Protein AF-A0A3N5FZE6-F1 (afdb_monomer_lite)

Foldseek 3Di:
DQQQCCDCLALVQPLCHPVVVVQCVVLVCDDDNVSLLVDDLVNQVPTPPRDSVSSVSRNVSSVSSVDGQQLNHQSSVVPPPQHSVNSVLLCVVQVDPVSSVPDDPVRSVVSVVVVVPVPD

pLDDT: mean 86.47, std 11.52, range [36.5, 95.44]

Radius of gyration: 17.05 Å; chains: 1; bounding box: 40×29×43 Å

Secondary structure (DSSP, 8-state):
-HHHHTSTTTT--TT--HHHHHHHHHTTS-SSGGGGGG--HHHHTTSTT--HHHHHHHHHHHHHTTS--HHHHHHHTT-TT--HHHHHHHHHHHSSHHHHHT--HHHHHHHHHHHHHTT-

Structure (mmCIF, N/CA/C/O backbone):
data_AF-A0A3N5FZE6-F1
#
_entry.id   AF-A0A3N5FZE6-F1
#
loop_
_atom_site.group_PDB
_atom_site.id
_atom_site.type_symbol
_atom_site.label_atom_id
_atom_site.label_alt_id
_atom_site.label_comp_id
_atom_site.label_asym_id
_atom_site.label_entity_id
_atom_site.label_seq_id
_atom_site.pdbx_PDB_ins_code
_atom_site.Cartn_x
_atom_site.Cartn_y
_atom_site.Cartn_z
_atom_site.occupancy
_atom_site.B_iso_or_equiv
_atom_site.auth_seq_id
_atom_site.auth_comp_id
_atom_site.auth_asym_id
_atom_site.auth_atom_id
_atom_site.pdbx_PDB_model_num
ATOM 1 N N . HIS A 1 1 ? 7.210 -3.648 6.273 1.00 70.50 1 HIS A N 1
ATOM 2 C CA . HIS A 1 1 ? 6.589 -3.906 4.955 1.00 70.50 1 HIS A CA 1
ATOM 3 C C . HIS A 1 1 ? 5.166 -3.350 4.862 1.00 70.50 1 HIS A C 1
ATOM 5 O O . HIS A 1 1 ? 4.952 -2.493 4.019 1.00 70.50 1 HIS A O 1
ATOM 11 N N . ILE A 1 2 ? 4.231 -3.709 5.754 1.00 81.06 2 ILE A N 1
ATOM 12 C CA . ILE A 1 2 ? 2.834 -3.208 5.711 1.00 81.06 2 ILE A CA 1
ATOM 13 C C . ILE A 1 2 ? 2.740 -1.678 5.859 1.00 81.06 2 ILE A C 1
ATOM 15 O O . ILE A 1 2 ? 2.065 -1.025 5.074 1.00 81.06 2 ILE A O 1
ATOM 19 N N . ALA A 1 3 ? 3.477 -1.082 6.803 1.00 80.31 3 ALA A N 1
ATOM 20 C CA . ALA A 1 3 ? 3.475 0.375 6.986 1.00 80.31 3 ALA A CA 1
ATOM 21 C C . ALA A 1 3 ? 3.991 1.149 5.754 1.00 80.31 3 ALA A C 1
ATOM 23 O O . ALA A 1 3 ? 3.525 2.250 5.485 1.00 80.31 3 ALA A O 1
ATOM 24 N N . HIS A 1 4 ? 4.922 0.568 4.983 1.00 83.75 4 HIS A N 1
ATOM 25 C CA . HIS A 1 4 ? 5.386 1.153 3.717 1.00 83.75 4 HIS A CA 1
ATOM 26 C C . HIS A 1 4 ? 4.282 1.104 2.663 1.00 83.75 4 HIS A C 1
ATOM 28 O O . HIS A 1 4 ? 3.992 2.119 2.044 1.00 83.75 4 HIS A O 1
ATOM 34 N N . PHE A 1 5 ? 3.624 -0.049 2.525 1.00 82.50 5 PHE A N 1
ATOM 35 C CA . PHE A 1 5 ? 2.508 -0.267 1.603 1.00 82.50 5 PHE A CA 1
ATOM 36 C C . PHE A 1 5 ? 1.333 0.690 1.864 1.00 82.50 5 PHE A C 1
ATOM 38 O O . PHE A 1 5 ? 0.764 1.250 0.934 1.00 82.50 5 PHE A O 1
ATOM 45 N N . ALA A 1 6 ? 1.026 0.932 3.139 1.00 80.94 6 ALA A N 1
ATOM 46 C CA . ALA A 1 6 ? -0.027 1.839 3.590 1.00 80.94 6 ALA A CA 1
ATOM 47 C C . ALA A 1 6 ? 0.339 3.333 3.515 1.00 80.94 6 ALA A C 1
ATOM 49 O O . ALA A 1 6 ? -0.531 4.185 3.686 1.00 80.94 6 ALA A O 1
ATOM 50 N N . SER A 1 7 ? 1.621 3.662 3.333 1.00 82.00 7 SER A N 1
ATOM 51 C CA . SER A 1 7 ? 2.110 5.035 3.468 1.00 82.00 7 SER A CA 1
ATOM 52 C C . SER A 1 7 ? 1.518 5.987 2.422 1.00 82.00 7 SER A C 1
ATOM 54 O O . SER A 1 7 ? 1.101 5.571 1.342 1.00 82.00 7 SER A O 1
ATOM 56 N N . ARG A 1 8 ? 1.557 7.291 2.724 1.00 80.12 8 ARG A N 1
ATOM 57 C CA . ARG A 1 8 ? 1.057 8.368 1.851 1.00 80.12 8 ARG A CA 1
ATOM 58 C C . ARG A 1 8 ? 1.638 8.341 0.434 1.00 80.12 8 ARG A C 1
ATOM 60 O O . ARG A 1 8 ? 0.956 8.671 -0.525 1.00 80.12 8 ARG A O 1
ATOM 67 N N . ASN A 1 9 ? 2.906 7.958 0.309 1.00 80.25 9 ASN A N 1
ATOM 68 C CA . ASN A 1 9 ? 3.593 7.901 -0.984 1.00 80.25 9 ASN A CA 1
ATOM 69 C C . ASN A 1 9 ? 3.387 6.551 -1.699 1.00 80.25 9 ASN A C 1
ATOM 71 O O . ASN A 1 9 ? 3.824 6.392 -2.834 1.00 80.25 9 ASN A O 1
ATOM 75 N N . ALA A 1 10 ? 2.777 5.580 -1.014 1.00 86.31 10 ALA A N 1
ATOM 76 C CA . ALA A 1 10 ? 2.376 4.279 -1.529 1.00 86.31 10 ALA A CA 1
ATOM 77 C C . ALA A 1 10 ? 0.859 4.289 -1.761 1.00 86.31 10 ALA A C 1
ATOM 79 O O . ALA A 1 10 ? 0.371 5.137 -2.494 1.00 86.31 10 ALA A O 1
ATOM 80 N N . LEU A 1 11 ? 0.081 3.392 -1.153 1.00 86.06 11 LEU A N 1
ATOM 81 C CA . LEU A 1 11 ? -1.355 3.324 -1.435 1.00 86.06 11 LEU A CA 1
ATOM 82 C C . LEU A 1 11 ? -2.205 4.427 -0.782 1.00 86.06 11 LEU A C 1
ATOM 84 O O . LEU A 1 11 ? -3.407 4.462 -1.026 1.00 86.06 11 LEU A O 1
ATOM 88 N N . ASP A 1 12 ? -1.602 5.313 0.018 1.00 84.25 12 ASP A N 1
ATOM 89 C CA . ASP A 1 12 ? -2.269 6.469 0.636 1.00 84.25 12 ASP A CA 1
ATOM 90 C C . ASP A 1 12 ? -3.541 6.091 1.420 1.00 84.25 12 ASP A C 1
ATOM 92 O O . ASP A 1 12 ? -4.626 6.646 1.236 1.00 84.25 12 ASP A O 1
ATOM 96 N N . ILE A 1 13 ? -3.421 5.081 2.293 1.00 88.38 13 ILE A N 1
ATOM 97 C CA . ILE A 1 13 ? -4.559 4.583 3.073 1.00 88.38 13 ILE A CA 1
ATOM 98 C C . ILE A 1 13 ? -4.739 5.457 4.317 1.00 88.38 13 ILE A C 1
ATOM 100 O O . ILE A 1 13 ? -4.127 5.233 5.368 1.00 88.38 13 ILE A O 1
ATOM 104 N N . ASP A 1 14 ? -5.624 6.446 4.204 1.00 86.69 14 ASP A N 1
ATOM 105 C CA . ASP A 1 14 ? -6.036 7.301 5.318 1.00 86.69 14 ASP A CA 1
ATOM 106 C C . ASP A 1 14 ? -6.457 6.479 6.550 1.00 86.69 14 ASP A C 1
ATOM 108 O O . ASP A 1 14 ? -7.285 5.570 6.478 1.00 86.69 14 ASP A O 1
ATOM 112 N N . GLY A 1 15 ? -5.903 6.818 7.716 1.00 86.56 15 GLY A N 1
ATOM 113 C CA . GLY A 1 15 ? -6.183 6.123 8.980 1.00 86.56 15 GLY A CA 1
ATOM 114 C C . GLY A 1 15 ? -5.323 4.879 9.238 1.00 86.56 15 GLY A C 1
ATOM 115 O O . GLY A 1 15 ? -5.259 4.420 10.383 1.00 86.56 15 GLY A O 1
ATOM 116 N N . LEU A 1 16 ? -4.579 4.386 8.243 1.00 88.25 16 LEU A N 1
ATOM 117 C CA . LEU A 1 16 ? -3.654 3.257 8.380 1.00 88.25 16 LEU A CA 1
ATOM 118 C C . LEU A 1 16 ? -2.225 3.722 8.721 1.00 88.25 16 LEU A C 1
ATOM 120 O O . LEU A 1 16 ? -1.244 3.372 8.069 1.00 88.25 16 LEU A O 1
ATOM 124 N N . GLY A 1 17 ? -2.104 4.538 9.770 1.00 86.19 17 GLY A N 1
ATOM 125 C CA . GLY A 1 17 ? -0.808 4.962 10.304 1.00 86.19 17 GLY A CA 1
ATOM 126 C C . GLY A 1 17 ? -0.077 3.841 11.052 1.00 86.19 17 GLY A C 1
ATOM 127 O O . GLY A 1 17 ? -0.657 2.805 11.374 1.00 86.19 17 GLY A O 1
ATOM 128 N N . GLU A 1 18 ? 1.187 4.081 11.411 1.00 85.62 18 GLU A N 1
ATOM 129 C CA . GLU A 1 18 ? 2.058 3.104 12.091 1.00 85.62 18 GLU A CA 1
ATOM 130 C C . GLU A 1 18 ? 1.395 2.452 13.317 1.00 85.62 18 GLU A C 1
ATOM 132 O O . GLU A 1 18 ? 1.390 1.232 13.446 1.00 85.62 18 GLU A O 1
ATOM 137 N N . LYS A 1 19 ? 0.740 3.246 14.174 1.00 88.62 19 LYS A N 1
ATOM 138 C CA . LYS A 1 19 ? 0.029 2.733 15.358 1.00 88.62 19 LYS A CA 1
ATOM 139 C C . LYS A 1 19 ? -1.149 1.820 15.009 1.00 88.62 19 LYS A C 1
ATOM 141 O O . LYS A 1 19 ? -1.384 0.846 15.716 1.00 88.62 19 LYS A O 1
ATOM 146 N N . THR A 1 20 ? -1.897 2.137 13.953 1.00 90.38 20 THR A N 1
ATOM 147 C CA . THR A 1 20 ? -3.021 1.311 13.486 1.00 90.38 20 THR A CA 1
ATOM 148 C C . THR A 1 20 ? -2.499 -0.019 12.952 1.00 90.38 20 THR A C 1
ATOM 150 O O . THR A 1 20 ? -3.026 -1.066 13.311 1.00 90.38 20 THR A O 1
ATOM 153 N N . VAL A 1 21 ? -1.422 0.016 12.158 1.00 90.19 21 VAL A N 1
ATOM 154 C CA . VAL A 1 21 ? -0.766 -1.185 11.622 1.00 90.19 21 VAL A CA 1
ATOM 155 C C . VAL A 1 21 ? -0.257 -2.082 12.749 1.00 90.19 21 VAL A C 1
ATOM 157 O O . VAL A 1 21 ? -0.530 -3.277 12.728 1.00 90.19 21 VAL A O 1
ATOM 160 N N . ILE A 1 22 ? 0.418 -1.517 13.757 1.00 90.06 22 ILE A N 1
ATOM 161 C CA . ILE A 1 22 ? 0.891 -2.274 14.927 1.00 90.06 22 ILE A CA 1
ATOM 162 C C . ILE A 1 22 ? -0.281 -2.970 15.625 1.00 90.06 22 ILE A C 1
ATOM 164 O O . ILE A 1 22 ? -0.226 -4.178 15.822 1.00 90.06 22 ILE A O 1
ATOM 168 N N . GLN A 1 23 ? -1.376 -2.256 15.910 1.00 92.69 23 GLN A N 1
ATOM 169 C CA . GLN A 1 23 ? -2.544 -2.861 16.559 1.00 92.69 23 GLN A CA 1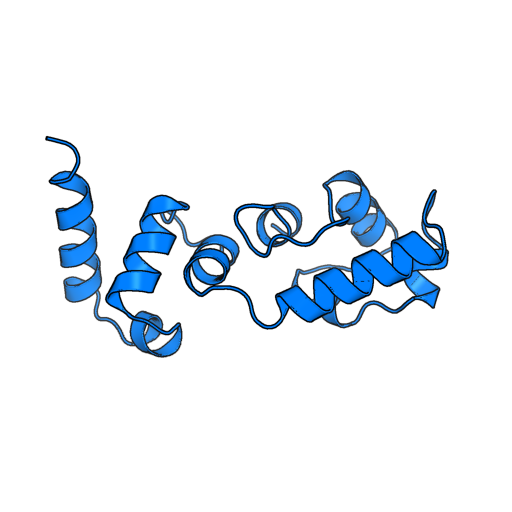
ATOM 170 C C . GLN A 1 23 ? -3.191 -3.978 15.728 1.00 92.69 23 GLN A C 1
ATOM 172 O O . GLN A 1 23 ? -3.646 -4.973 16.292 1.00 92.69 23 GLN A O 1
ATOM 177 N N . LEU A 1 24 ? -3.266 -3.819 14.402 1.00 93.38 24 LEU A N 1
ATOM 178 C CA . LEU A 1 24 ? -3.813 -4.846 13.511 1.00 93.38 24 LEU A CA 1
ATOM 179 C C . LEU A 1 24 ? -2.954 -6.119 13.541 1.00 93.38 24 LEU A C 1
ATOM 181 O O . LEU A 1 24 ? -3.502 -7.218 13.612 1.00 93.38 24 LEU A O 1
ATOM 185 N N . VAL A 1 25 ? -1.627 -5.969 13.546 1.00 92.50 25 VAL A N 1
ATOM 186 C CA . VAL A 1 25 ? -0.677 -7.089 13.635 1.00 92.50 25 VAL A CA 1
ATOM 187 C C . VAL A 1 25 ? -0.722 -7.746 15.017 1.00 92.50 25 VAL A C 1
ATOM 189 O O . VAL A 1 25 ? -0.835 -8.964 15.112 1.00 92.50 25 VAL A O 1
ATOM 192 N N . GLU A 1 26 ? -0.700 -6.964 16.100 1.00 92.38 26 GLU A N 1
ATOM 193 C CA . GLU A 1 26 ? -0.752 -7.475 17.480 1.00 92.38 26 GLU A CA 1
ATOM 194 C C . GLU A 1 26 ? -2.043 -8.245 17.776 1.00 92.38 26 GLU A C 1
ATOM 196 O O . GLU A 1 26 ? -2.031 -9.228 18.516 1.00 92.38 26 GLU A O 1
ATOM 201 N N . LYS A 1 27 ? -3.165 -7.831 17.177 1.00 92.50 27 LYS A N 1
ATOM 202 C CA . LYS A 1 27 ? -4.453 -8.534 17.282 1.00 92.50 27 LYS A CA 1
ATOM 203 C C . LYS A 1 27 ? -4.584 -9.708 16.308 1.00 92.50 27 LYS A C 1
ATOM 205 O O . LYS A 1 27 ? -5.633 -10.351 16.301 1.00 92.50 27 LYS A O 1
ATOM 210 N N . GLY A 1 28 ? -3.563 -9.980 15.492 1.00 92.94 28 GLY A N 1
ATOM 211 C CA . GLY A 1 28 ? -3.571 -11.047 14.492 1.00 92.94 28 GLY A CA 1
ATOM 212 C C . GLY A 1 28 ? -4.621 -10.852 13.398 1.00 92.94 28 GLY A C 1
ATOM 213 O O . GLY A 1 28 ? -5.081 -11.829 12.817 1.00 92.94 28 GLY A O 1
ATOM 214 N N . LEU A 1 29 ? -5.044 -9.607 13.155 1.00 93.94 29 LEU A N 1
ATOM 215 C CA . LEU A 1 29 ? -6.027 -9.276 12.121 1.00 93.94 29 LEU A CA 1
ATOM 216 C C . LEU A 1 29 ? -5.389 -9.198 10.734 1.00 93.94 29 LEU A C 1
ATOM 218 O O . LEU A 1 29 ? -6.088 -9.398 9.748 1.00 93.94 29 LEU A O 1
ATOM 222 N N . ILE A 1 30 ? -4.087 -8.902 10.674 1.00 93.69 30 ILE A N 1
ATOM 223 C CA . ILE A 1 30 ? -3.289 -8.901 9.446 1.00 93.69 30 ILE A CA 1
ATOM 224 C C . ILE A 1 30 ? -1.909 -9.508 9.713 1.00 93.69 30 ILE A C 1
ATOM 226 O O . ILE A 1 30 ? -1.310 -9.271 10.765 1.00 93.69 30 ILE A O 1
ATOM 230 N N . ALA A 1 31 ? -1.386 -10.240 8.739 1.00 90.81 31 ALA A N 1
ATOM 231 C CA . ALA A 1 31 ? -0.014 -10.731 8.675 1.00 90.81 31 ALA A CA 1
ATOM 232 C C . ALA A 1 31 ? 0.728 -10.143 7.464 1.00 90.81 31 ALA A C 1
ATOM 234 O O . ALA A 1 31 ? 1.938 -9.906 7.532 1.00 90.81 31 ALA A O 1
ATOM 235 N N . ASP A 1 32 ? 0.004 -9.846 6.385 1.00 89.31 32 ASP A N 1
ATOM 236 C CA . ASP A 1 32 ? 0.545 -9.248 5.172 1.00 89.31 32 ASP A CA 1
ATOM 237 C C . ASP A 1 32 ? -0.375 -8.142 4.602 1.00 89.31 32 ASP A C 1
ATOM 239 O O . ASP A 1 32 ? -1.464 -7.891 5.123 1.00 89.31 32 ASP A O 1
ATOM 243 N N . PRO A 1 33 ? 0.073 -7.380 3.583 1.00 86.44 33 PRO A N 1
ATOM 244 C CA . PRO A 1 33 ? -0.724 -6.287 3.033 1.00 86.44 33 PRO A CA 1
ATOM 245 C C . PRO A 1 33 ? -2.042 -6.713 2.371 1.00 86.44 33 PRO A C 1
ATOM 247 O O . PRO A 1 33 ? -2.953 -5.891 2.296 1.00 86.44 33 PRO A O 1
ATOM 250 N N . ALA A 1 34 ? -2.163 -7.948 1.877 1.00 88.44 34 ALA A N 1
ATOM 251 C CA . ALA A 1 34 ? -3.384 -8.422 1.230 1.00 88.44 34 ALA A CA 1
ATOM 252 C C . ALA A 1 34 ? -4.523 -8.609 2.245 1.00 88.44 34 ALA A C 1
ATOM 254 O O . ALA A 1 34 ? -5.682 -8.342 1.920 1.00 88.44 34 ALA A O 1
ATOM 255 N N . ASP A 1 35 ? -4.194 -8.961 3.492 1.00 92.44 35 ASP A N 1
ATOM 256 C CA . ASP A 1 35 ? -5.172 -9.124 4.573 1.00 92.44 35 ASP A CA 1
ATOM 257 C C . ASP A 1 35 ? -5.971 -7.843 4.848 1.00 92.44 35 ASP A C 1
ATOM 259 O O . ASP A 1 35 ? -7.133 -7.916 5.256 1.00 92.44 35 ASP A O 1
ATOM 263 N N . LEU A 1 36 ? -5.394 -6.665 4.564 1.00 91.88 36 LEU A N 1
ATOM 264 C CA . LEU A 1 36 ? -6.073 -5.372 4.707 1.00 91.88 36 LEU A CA 1
ATOM 265 C C . LEU A 1 36 ? -7.412 -5.355 3.963 1.00 91.88 36 LEU A C 1
ATOM 267 O O . LEU A 1 36 ? -8.398 -4.842 4.487 1.00 91.88 36 LEU A O 1
ATOM 271 N N . PHE A 1 37 ? -7.467 -5.962 2.776 1.00 91.31 37 PHE A N 1
ATOM 272 C CA . PHE A 1 37 ? -8.653 -5.979 1.918 1.00 91.31 37 PHE A CA 1
ATOM 273 C C . PHE A 1 37 ? -9.734 -6.971 2.371 1.00 91.31 37 PHE A C 1
ATOM 275 O O . PHE A 1 37 ? -10.783 -7.060 1.734 1.00 91.31 37 PHE A O 1
ATOM 282 N N . SER A 1 38 ? -9.484 -7.710 3.455 1.00 93.62 38 SER A N 1
ATOM 283 C CA . SER A 1 38 ? -10.427 -8.648 4.074 1.00 93.62 38 SER A CA 1
ATOM 284 C C . SER A 1 38 ? -10.938 -8.187 5.446 1.00 93.62 38 SER A C 1
ATOM 286 O O . SER A 1 38 ? -11.767 -8.863 6.055 1.00 93.62 38 SER A O 1
ATOM 288 N N . LEU A 1 39 ? -10.464 -7.033 5.934 1.00 94.75 39 LEU A N 1
ATOM 289 C CA . LEU A 1 39 ? -10.865 -6.481 7.225 1.00 94.75 39 LEU A CA 1
ATOM 290 C C . LEU A 1 39 ? -12.355 -6.132 7.257 1.00 94.75 39 LEU A C 1
ATOM 292 O O . LEU A 1 39 ? -12.915 -5.562 6.323 1.00 94.75 39 LEU A O 1
ATOM 296 N N . THR A 1 40 ? -12.985 -6.424 8.391 1.00 95.25 40 THR A N 1
ATOM 297 C CA . THR A 1 40 ? -14.399 -6.128 8.651 1.00 95.25 40 THR A CA 1
ATOM 298 C C . THR A 1 40 ? -14.554 -5.030 9.695 1.00 95.25 40 THR A C 1
ATOM 300 O O . THR A 1 40 ? -13.695 -4.835 10.563 1.00 95.25 40 THR A O 1
ATOM 303 N N . LYS A 1 41 ? -15.686 -4.319 9.658 1.00 95.38 41 LYS A N 1
ATOM 304 C CA . LYS A 1 41 ? -15.987 -3.250 10.622 1.00 95.38 41 LYS A CA 1
ATOM 305 C C . LYS A 1 41 ? -16.003 -3.794 12.051 1.00 95.38 41 LYS A C 1
ATOM 307 O O . LYS A 1 41 ? -15.472 -3.167 12.963 1.00 95.38 41 LYS A O 1
ATOM 312 N N . GLU A 1 42 ? -16.537 -4.996 12.235 1.00 95.44 42 GLU A N 1
ATOM 313 C CA . GLU A 1 42 ? -16.645 -5.680 13.522 1.00 95.44 42 GLU A CA 1
ATOM 314 C C . GLU A 1 42 ? -15.273 -5.999 14.125 1.00 95.44 42 GLU A C 1
ATOM 316 O O . GLU A 1 42 ? -15.106 -5.915 15.343 1.00 95.44 42 GLU A O 1
ATOM 321 N N . GLN A 1 43 ? -14.283 -6.352 13.299 1.00 95.19 43 GLN A N 1
ATOM 322 C CA . GLN A 1 43 ? -12.903 -6.552 13.751 1.00 95.19 43 GLN A CA 1
ATOM 323 C C . GLN A 1 43 ? -12.260 -5.228 14.170 1.00 95.19 43 GLN A C 1
ATOM 325 O O . GLN A 1 43 ? -11.643 -5.159 15.235 1.00 95.19 43 GLN A O 1
ATOM 330 N N . LEU A 1 44 ? -12.447 -4.169 13.375 1.00 94.44 44 LEU A N 1
ATOM 331 C CA . LEU A 1 44 ? -11.889 -2.846 13.66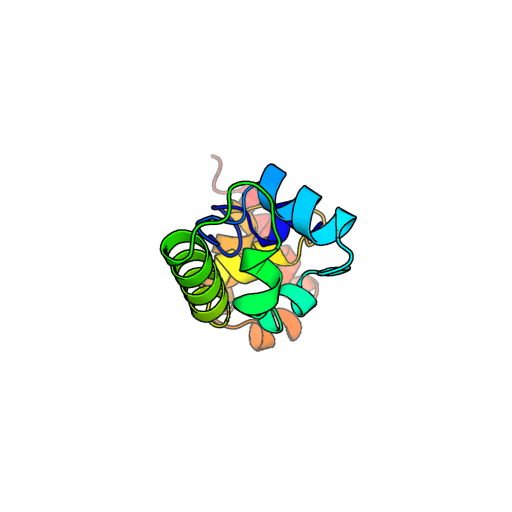0 1.00 94.44 44 LEU A CA 1
ATOM 332 C C . LEU A 1 44 ? -12.461 -2.248 14.949 1.00 94.44 44 LEU A C 1
ATOM 334 O O . LEU A 1 44 ? -11.718 -1.701 15.756 1.00 94.44 44 LEU A O 1
ATOM 338 N N . LEU A 1 45 ? -13.759 -2.413 15.204 1.00 94.75 45 LEU A N 1
ATOM 339 C CA . LEU A 1 45 ? -14.415 -1.932 16.425 1.00 94.75 45 LEU A CA 1
ATOM 340 C C . LEU A 1 45 ? -13.886 -2.579 17.720 1.00 94.75 45 LEU A C 1
ATOM 342 O O . LEU A 1 45 ? -14.127 -2.059 18.807 1.00 94.75 45 LEU A O 1
ATOM 346 N N . ARG A 1 46 ? -13.141 -3.691 17.631 1.00 92.25 46 ARG A N 1
ATOM 347 C CA . ARG A 1 46 ? -12.451 -4.326 18.775 1.00 92.25 46 ARG A CA 1
ATOM 348 C C . ARG A 1 46 ? -11.060 -3.735 19.038 1.00 92.25 46 ARG A C 1
ATOM 350 O O . ARG A 1 46 ? -10.344 -4.208 19.931 1.00 92.25 46 ARG A O 1
ATOM 357 N N . MET A 1 47 ? -10.630 -2.760 18.239 1.00 93.12 47 MET A N 1
ATOM 358 C CA . MET A 1 47 ? -9.359 -2.061 18.407 1.00 93.12 47 MET A CA 1
ATOM 359 C C . MET A 1 47 ? -9.482 -0.903 19.394 1.00 93.12 47 MET A C 1
ATOM 361 O O . MET A 1 47 ? -10.546 -0.309 19.572 1.00 93.12 47 MET A O 1
ATOM 365 N N . GLU A 1 48 ? -8.370 -0.557 20.037 1.00 89.06 48 GLU A N 1
ATOM 366 C CA . GLU A 1 48 ? -8.363 0.568 20.960 1.00 89.06 48 GLU A CA 1
ATOM 367 C C . GLU A 1 48 ? -8.497 1.881 20.190 1.00 89.06 48 GLU A C 1
ATOM 369 O O . GLU A 1 48 ? -7.842 2.098 19.169 1.00 89.06 48 GLU A O 1
ATOM 374 N N . ARG A 1 49 ? -9.329 2.794 20.708 1.00 89.19 49 ARG A N 1
ATOM 375 C CA . ARG A 1 49 ? -9.570 4.123 20.116 1.00 89.19 49 ARG A CA 1
ATOM 376 C C . ARG A 1 49 ? -10.138 4.080 18.687 1.00 89.19 49 ARG A C 1
ATOM 378 O O . ARG A 1 49 ? -10.067 5.088 17.983 1.00 89.19 49 ARG A O 1
ATOM 385 N N . MET A 1 50 ? -10.734 2.960 18.276 1.00 92.56 50 MET A N 1
ATOM 386 C CA . MET A 1 50 ? -11.450 2.842 17.009 1.00 92.56 50 MET A CA 1
ATOM 387 C C . MET A 1 50 ? -12.941 3.114 17.217 1.00 92.56 50 MET A C 1
ATOM 389 O O . MET A 1 50 ? -13.671 2.293 17.765 1.00 92.56 50 MET A O 1
ATOM 393 N N . ALA A 1 51 ? -13.391 4.295 16.797 1.00 93.50 51 ALA A N 1
ATOM 394 C CA . ALA A 1 51 ? -14.808 4.641 16.776 1.00 93.50 51 ALA A CA 1
ATOM 395 C C . ALA A 1 51 ? -15.471 4.155 15.480 1.00 93.50 51 ALA A C 1
ATOM 397 O O . ALA A 1 51 ? -14.801 3.991 14.463 1.00 93.50 51 ALA A O 1
ATOM 398 N N . ASP A 1 52 ? -16.796 4.021 15.503 1.00 94.69 52 ASP A N 1
ATOM 399 C CA . ASP A 1 52 ? -17.609 3.561 14.372 1.00 94.69 52 ASP A CA 1
ATOM 400 C C . ASP A 1 52 ? -17.302 4.308 13.064 1.00 94.69 52 ASP A C 1
ATOM 402 O O . ASP A 1 52 ? -16.879 3.703 12.080 1.00 94.69 52 ASP A O 1
ATOM 406 N N . LYS A 1 53 ? -17.339 5.645 13.108 1.00 94.12 53 LYS A N 1
ATOM 407 C CA . LYS A 1 53 ? -16.987 6.508 11.972 1.00 94.12 53 LYS A CA 1
ATOM 408 C C . LYS A 1 53 ? -15.535 6.339 11.506 1.00 94.12 53 LYS A C 1
ATOM 410 O O . LYS A 1 53 ? -15.249 6.436 10.317 1.00 94.12 53 LYS A O 1
ATOM 415 N N . SER A 1 54 ? -14.599 6.114 12.428 1.00 92.81 54 SER A N 1
ATOM 416 C CA . SER A 1 54 ? -13.188 5.906 12.075 1.00 92.81 54 SER A CA 1
ATOM 417 C C . SER A 1 54 ? -12.973 4.560 11.385 1.00 92.81 54 SER A C 1
ATOM 419 O O . SER A 1 54 ? -12.210 4.496 10.425 1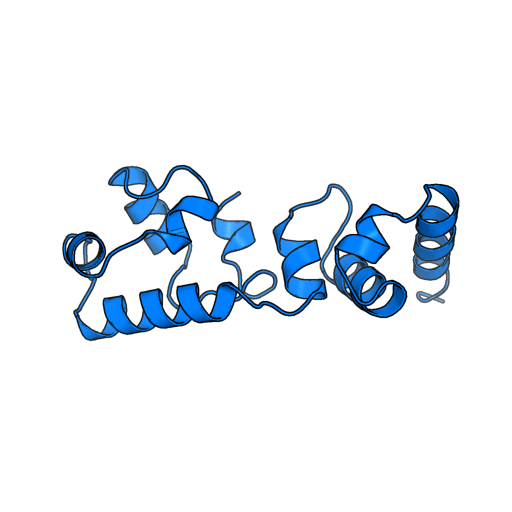.00 92.81 54 SER A O 1
ATOM 421 N N . ALA A 1 55 ? -13.670 3.511 11.834 1.00 95.00 55 ALA A N 1
ATOM 422 C CA . ALA A 1 55 ? -13.642 2.199 11.197 1.00 95.00 55 ALA A CA 1
ATOM 423 C C . ALA A 1 55 ? -14.207 2.264 9.770 1.00 95.00 55 ALA A C 1
ATOM 425 O O . ALA A 1 55 ? -13.587 1.749 8.845 1.00 95.00 55 ALA A O 1
ATOM 426 N N . GLU A 1 56 ? -15.332 2.957 9.574 1.00 95.31 56 GLU A N 1
ATOM 427 C CA . GLU A 1 56 ? -15.914 3.176 8.243 1.00 95.31 56 GLU A CA 1
ATOM 428 C C . GLU A 1 56 ? -14.964 3.930 7.311 1.00 95.31 56 GLU A C 1
ATOM 430 O O . GLU A 1 56 ? -14.755 3.513 6.174 1.00 95.31 56 GLU A O 1
ATOM 435 N N . ASN A 1 57 ? -14.342 5.005 7.802 1.00 94.56 57 ASN A N 1
ATOM 436 C CA . ASN A 1 57 ? -13.375 5.774 7.022 1.00 94.56 57 ASN A CA 1
ATOM 437 C C . ASN A 1 57 ? -12.163 4.927 6.611 1.00 94.56 57 ASN A C 1
ATOM 439 O O . ASN A 1 57 ? -11.709 5.035 5.474 1.00 94.56 57 ASN A O 1
ATOM 443 N N . LEU A 1 58 ? -11.654 4.081 7.515 1.00 93.62 58 LEU A N 1
ATOM 444 C CA . LEU A 1 58 ? -10.529 3.195 7.222 1.00 93.62 58 LEU A CA 1
ATOM 445 C C . LEU A 1 58 ? -10.903 2.151 6.163 1.00 93.62 58 LEU A C 1
ATOM 447 O O . LEU A 1 58 ? -10.162 1.977 5.200 1.00 93.62 58 LEU A O 1
ATOM 451 N N . LEU A 1 59 ? -12.062 1.500 6.290 1.00 95.25 59 LEU A N 1
ATOM 452 C CA . LEU A 1 59 ? -12.537 0.546 5.281 1.00 95.25 59 LEU A CA 1
ATOM 453 C C . LEU A 1 59 ? -12.741 1.222 3.924 1.00 95.25 59 LEU A C 1
ATOM 455 O O . LEU A 1 59 ? -12.306 0.697 2.905 1.00 95.25 59 LEU A O 1
ATOM 459 N N . ALA A 1 60 ? -13.322 2.423 3.902 1.00 94.12 60 ALA A N 1
ATOM 460 C CA . ALA A 1 60 ? -13.467 3.196 2.674 1.00 94.12 60 ALA A CA 1
ATOM 461 C C . ALA A 1 60 ? -12.107 3.575 2.058 1.00 94.12 60 ALA A C 1
ATOM 463 O O . ALA A 1 60 ? -11.962 3.584 0.836 1.00 94.12 60 ALA A O 1
ATOM 464 N N . ALA A 1 61 ? -11.095 3.888 2.872 1.00 92.38 61 ALA A N 1
ATOM 465 C CA . ALA A 1 61 ? -9.738 4.139 2.392 1.00 92.38 61 ALA A CA 1
ATOM 466 C C . ALA A 1 61 ? -9.092 2.876 1.800 1.00 92.38 61 ALA A C 1
ATOM 468 O O . ALA A 1 61 ? -8.518 2.941 0.717 1.00 92.38 61 ALA A O 1
ATOM 469 N N . ILE A 1 62 ? -9.252 1.726 2.459 1.00 92.25 62 ILE A N 1
ATOM 470 C CA . ILE A 1 62 ? -8.770 0.427 1.970 1.00 92.25 62 ILE A CA 1
ATOM 471 C C . ILE A 1 62 ? -9.442 0.057 0.640 1.00 92.25 62 ILE A C 1
ATOM 473 O O . ILE A 1 62 ? -8.766 -0.369 -0.292 1.00 92.25 62 ILE A O 1
ATOM 477 N N . GLU A 1 63 ? -10.753 0.263 0.511 1.00 91.94 63 GLU A N 1
ATOM 478 C CA . GLU A 1 63 ? -11.471 0.001 -0.740 1.00 91.94 63 GLU A CA 1
ATOM 479 C C . GLU A 1 63 ? -10.974 0.886 -1.889 1.00 91.94 63 GLU A C 1
ATOM 481 O O . GLU A 1 63 ? -10.723 0.387 -2.986 1.00 91.94 63 GLU A O 1
ATOM 486 N N . ARG A 1 64 ? -10.747 2.184 -1.641 1.00 90.06 64 ARG A N 1
ATOM 487 C CA . ARG A 1 64 ? -10.143 3.091 -2.637 1.00 90.06 64 ARG A CA 1
ATOM 488 C C . ARG A 1 64 ? -8.747 2.625 -3.062 1.00 90.06 64 ARG A C 1
ATOM 490 O O . ARG A 1 64 ? -8.404 2.706 -4.239 1.00 90.06 64 ARG A O 1
ATOM 497 N N . ALA A 1 65 ? -7.968 2.086 -2.127 1.00 89.19 65 ALA A N 1
ATOM 498 C CA . ALA A 1 65 ? -6.620 1.587 -2.376 1.00 89.19 65 ALA A CA 1
ATOM 499 C C . ALA A 1 65 ? -6.557 0.305 -3.226 1.00 89.19 65 ALA A C 1
ATOM 501 O O . ALA A 1 65 ? -5.461 -0.117 -3.589 1.00 89.19 65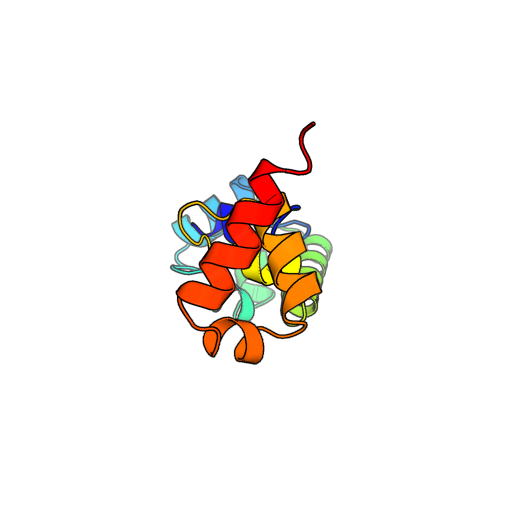 ALA A O 1
ATOM 502 N N . LYS A 1 66 ? -7.695 -0.299 -3.604 1.00 87.88 66 LYS A N 1
ATOM 503 C CA . LYS A 1 66 ? -7.732 -1.393 -4.595 1.00 87.88 66 LYS A CA 1
ATOM 504 C C . LYS A 1 66 ? -7.424 -0.926 -6.018 1.00 87.88 66 LYS A C 1
ATOM 506 O O . LYS A 1 66 ? -7.083 -1.747 -6.865 1.00 87.88 66 LYS A O 1
ATOM 511 N N . GLN A 1 67 ? -7.559 0.371 -6.294 1.00 86.88 67 GLN A N 1
ATOM 512 C CA . GLN A 1 67 ? -7.292 0.967 -7.606 1.00 86.88 67 GLN A CA 1
ATOM 513 C C . GLN A 1 67 ? -6.364 2.185 -7.468 1.00 86.88 67 GLN A C 1
ATOM 515 O O . GLN A 1 67 ? -6.772 3.316 -7.740 1.00 86.88 67 GLN A O 1
ATOM 520 N N . PRO A 1 68 ? -5.118 1.981 -7.006 1.00 88.00 68 PRO A N 1
ATOM 521 C CA . PRO A 1 68 ? -4.162 3.066 -6.842 1.00 88.00 68 PRO A CA 1
ATOM 522 C C . PRO A 1 68 ? -3.663 3.575 -8.196 1.00 88.00 68 PRO A C 1
ATOM 524 O O . PRO A 1 68 ? -3.753 2.893 -9.220 1.00 88.00 68 PRO A O 1
ATOM 527 N N . GLN A 1 69 ? -3.053 4.759 -8.189 1.00 90.69 69 GLN A N 1
ATOM 528 C CA . GLN A 1 69 ? -2.244 5.192 -9.324 1.00 90.69 69 GLN A CA 1
ATOM 529 C C . GLN A 1 69 ? -1.056 4.234 -9.518 1.00 90.69 69 GLN A C 1
ATOM 531 O O . GLN A 1 69 ? -0.549 3.634 -8.566 1.00 90.69 69 GLN A O 1
ATOM 536 N N . LEU A 1 70 ? -0.621 4.051 -10.766 1.00 90.88 70 LEU A N 1
ATOM 537 C CA . LEU A 1 70 ? 0.396 3.051 -11.099 1.00 90.88 70 LEU A CA 1
ATOM 538 C C . LEU A 1 70 ? 1.743 3.328 -10.412 1.00 90.88 70 LEU A C 1
ATOM 540 O O . LEU A 1 70 ? 2.409 2.401 -9.966 1.00 90.88 70 LEU A O 1
ATOM 544 N N . ASP A 1 71 ? 2.137 4.591 -10.290 1.00 91.75 71 ASP A N 1
ATOM 545 C CA . ASP A 1 71 ? 3.353 5.005 -9.586 1.00 91.75 71 ASP A CA 1
ATOM 546 C C . ASP A 1 71 ? 3.292 4.677 -8.090 1.00 91.75 71 ASP A C 1
ATOM 548 O O . ASP A 1 71 ? 4.249 4.136 -7.534 1.00 91.75 71 ASP A O 1
ATOM 552 N N . HIS A 1 72 ? 2.143 4.923 -7.465 1.00 91.19 72 HIS A N 1
ATOM 553 C CA . HIS A 1 72 ? 1.867 4.554 -6.080 1.00 91.19 72 HIS A CA 1
ATOM 554 C C . HIS A 1 72 ? 1.944 3.034 -5.877 1.00 91.19 72 HIS A C 1
ATOM 556 O O . HIS A 1 72 ? 2.577 2.569 -4.928 1.00 91.19 72 HIS A O 1
ATOM 562 N N . LEU A 1 73 ? 1.378 2.246 -6.800 1.00 89.88 73 LEU A N 1
ATOM 563 C CA . LEU A 1 73 ? 1.465 0.784 -6.768 1.00 89.88 73 LEU A CA 1
ATOM 564 C C . LEU A 1 73 ? 2.911 0.295 -6.903 1.00 89.88 73 LEU A C 1
ATOM 566 O O . LEU A 1 73 ? 3.368 -0.494 -6.080 1.00 89.88 73 LEU A O 1
ATOM 570 N N . ILE A 1 74 ? 3.653 0.790 -7.898 1.00 90.62 74 ILE A N 1
ATOM 571 C CA . ILE A 1 74 ? 5.056 0.413 -8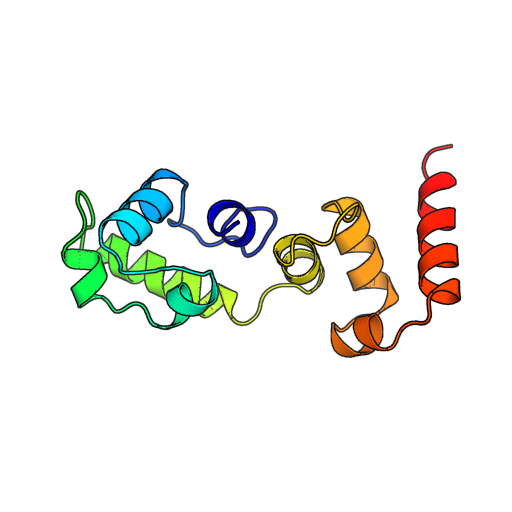.131 1.00 90.62 74 ILE A CA 1
ATOM 572 C C . ILE A 1 74 ? 5.913 0.726 -6.898 1.00 90.62 74 ILE A C 1
ATOM 574 O O . ILE A 1 74 ? 6.758 -0.081 -6.507 1.00 90.62 74 ILE A O 1
ATOM 578 N N . PHE A 1 75 ? 5.684 1.872 -6.255 1.00 90.75 75 PHE A N 1
ATOM 579 C CA . PHE A 1 75 ? 6.381 2.233 -5.024 1.00 90.75 75 PHE A CA 1
ATOM 580 C C . PHE A 1 75 ? 5.981 1.340 -3.837 1.00 90.75 75 PHE A C 1
ATOM 582 O O . PHE A 1 75 ? 6.844 0.925 -3.054 1.00 90.75 75 PHE A O 1
ATOM 589 N N . ALA A 1 76 ? 4.694 1.003 -3.715 1.00 89.06 76 ALA A N 1
ATOM 590 C CA . ALA A 1 76 ? 4.164 0.141 -2.660 1.00 89.06 76 ALA A CA 1
ATOM 591 C C . ALA A 1 76 ? 4.735 -1.286 -2.709 1.00 89.06 76 ALA A C 1
ATOM 593 O O . ALA A 1 76 ? 4.938 -1.891 -1.655 1.00 89.06 76 ALA A O 1
ATOM 594 N N . LEU A 1 77 ? 5.059 -1.799 -3.906 1.00 87.38 77 LEU A N 1
ATOM 595 C CA . LEU A 1 77 ? 5.687 -3.115 -4.097 1.00 87.38 77 LEU A CA 1
ATOM 596 C C . LEU A 1 77 ? 7.064 -3.235 -3.419 1.00 87.38 77 LEU A C 1
ATOM 598 O O . LEU A 1 77 ? 7.541 -4.347 -3.198 1.00 87.38 77 LEU A O 1
ATOM 602 N N . GLY A 1 78 ? 7.711 -2.116 -3.072 1.00 84.06 78 GLY A N 1
ATOM 603 C CA . GLY A 1 78 ? 8.978 -2.130 -2.338 1.00 84.06 78 GLY A CA 1
ATOM 604 C C . GLY A 1 78 ? 10.138 -2.729 -3.139 1.00 84.06 78 GLY A C 1
ATOM 605 O O . GLY A 1 78 ? 11.022 -3.369 -2.564 1.00 84.06 78 GLY A O 1
ATOM 606 N N . ILE A 1 79 ? 10.134 -2.542 -4.464 1.00 85.44 79 ILE A N 1
ATOM 607 C CA . ILE A 1 79 ? 11.188 -3.034 -5.358 1.00 85.44 79 ILE A CA 1
ATOM 608 C C . ILE A 1 79 ? 12.522 -2.387 -4.959 1.00 85.44 79 ILE A C 1
ATOM 610 O O . ILE A 1 79 ? 12.638 -1.167 -4.816 1.00 85.44 79 ILE A O 1
ATOM 614 N N . ARG A 1 80 ? 13.558 -3.210 -4.765 1.00 83.25 80 ARG A N 1
ATOM 615 C CA . ARG A 1 80 ? 14.881 -2.732 -4.344 1.00 83.25 80 ARG A CA 1
ATOM 616 C C . ARG A 1 80 ? 15.406 -1.689 -5.339 1.00 83.25 80 ARG A C 1
ATOM 618 O O . ARG A 1 80 ? 15.362 -1.911 -6.541 1.00 83.25 80 ARG A O 1
ATOM 625 N N . HIS A 1 81 ? 15.926 -0.574 -4.823 1.00 83.19 81 HIS A N 1
ATOM 626 C CA . HIS A 1 81 ? 16.414 0.581 -5.598 1.00 83.19 81 HIS A CA 1
ATOM 627 C C . HIS A 1 81 ? 15.339 1.391 -6.352 1.00 83.19 81 HIS A C 1
ATOM 629 O O . HIS A 1 81 ? 15.676 2.384 -6.998 1.00 83.19 81 HIS A O 1
ATOM 635 N N . VAL A 1 82 ? 14.052 1.056 -6.215 1.00 86.56 82 VAL A N 1
ATOM 636 C CA . VAL A 1 82 ? 12.946 1.837 -6.783 1.00 86.56 82 VAL A CA 1
ATOM 637 C C . VAL A 1 82 ? 12.364 2.748 -5.703 1.00 86.56 82 VAL A C 1
ATOM 639 O O . VAL A 1 82 ? 11.578 2.332 -4.857 1.00 86.56 82 VAL A O 1
ATOM 642 N N . GLY A 1 83 ? 12.782 4.015 -5.722 1.00 87.31 83 GLY A N 1
ATOM 643 C CA . GLY A 1 83 ? 12.160 5.076 -4.925 1.00 87.31 83 GLY A CA 1
ATOM 644 C C . GLY A 1 83 ? 10.960 5.707 -5.637 1.00 87.31 83 GLY A C 1
ATOM 645 O O . GLY A 1 83 ? 10.694 5.412 -6.799 1.00 87.31 83 GLY A O 1
ATOM 646 N N . GLU A 1 84 ? 10.280 6.641 -4.971 1.00 88.00 84 GLU A N 1
ATOM 647 C CA . GLU A 1 84 ? 9.087 7.339 -5.489 1.00 88.00 84 GLU A CA 1
ATOM 648 C C . GLU A 1 84 ? 9.309 7.949 -6.886 1.00 88.00 84 GLU A C 1
ATOM 650 O O . GLU A 1 84 ? 8.500 7.787 -7.795 1.00 88.00 84 GLU A O 1
ATOM 655 N N . GLN A 1 85 ? 10.451 8.611 -7.090 1.00 89.12 85 GLN A N 1
ATOM 656 C CA . GLN A 1 85 ? 10.793 9.235 -8.372 1.00 89.12 85 GLN A CA 1
ATOM 657 C C . GLN A 1 85 ? 10.991 8.208 -9.492 1.00 89.12 85 GLN A C 1
ATOM 659 O O . GLN A 1 85 ? 10.619 8.455 -10.639 1.00 89.12 85 GLN A O 1
ATOM 664 N N . THR A 1 86 ? 11.573 7.055 -9.166 1.00 89.75 86 THR A N 1
ATOM 665 C CA . THR A 1 86 ? 11.746 5.952 -10.114 1.00 89.75 86 THR A CA 1
ATOM 666 C C . THR A 1 86 ? 10.396 5.320 -10.432 1.00 89.75 86 THR A C 1
ATOM 668 O O . THR A 1 86 ? 10.095 5.105 -11.600 1.00 89.75 86 THR A O 1
ATOM 671 N N . ALA A 1 87 ? 9.548 5.109 -9.423 1.00 91.25 87 ALA A N 1
ATOM 672 C CA . ALA A 1 87 ? 8.200 4.578 -9.594 1.00 91.25 87 ALA A CA 1
ATOM 673 C C . ALA A 1 87 ? 7.343 5.462 -10.515 1.00 91.25 87 ALA A C 1
ATOM 675 O O . ALA A 1 87 ? 6.736 4.957 -11.457 1.00 91.25 87 ALA A O 1
ATOM 676 N N . LYS A 1 88 ? 7.393 6.789 -10.332 1.00 91.06 88 LYS A N 1
ATOM 677 C CA . LYS A 1 88 ? 6.749 7.768 -11.225 1.00 91.06 88 LYS A CA 1
ATOM 678 C C . LYS A 1 88 ? 7.219 7.648 -12.669 1.00 91.06 88 LYS A C 1
ATOM 680 O O . LYS A 1 88 ? 6.407 7.643 -13.589 1.00 91.06 88 LYS A O 1
ATOM 685 N N . ARG A 1 89 ? 8.529 7.517 -12.889 1.00 90.12 89 ARG A N 1
ATOM 686 C CA . ARG A 1 89 ? 9.094 7.357 -14.240 1.00 90.12 89 ARG A CA 1
ATOM 687 C C . ARG A 1 89 ? 8.663 6.045 -14.886 1.00 90.12 89 ARG A C 1
ATOM 689 O O . ARG A 1 89 ? 8.300 6.056 -16.055 1.00 90.12 89 ARG A O 1
ATOM 696 N N . LEU A 1 90 ? 8.679 4.946 -14.134 1.00 91.25 90 LEU A N 1
ATOM 697 C CA . LEU A 1 90 ? 8.221 3.640 -14.609 1.00 91.25 90 LEU A CA 1
ATOM 698 C C . LEU A 1 90 ? 6.735 3.687 -14.981 1.00 91.25 90 LEU A C 1
ATOM 700 O O . LEU A 1 90 ? 6.360 3.241 -16.061 1.00 91.25 90 LEU A O 1
ATOM 704 N N . ALA A 1 91 ? 5.902 4.303 -14.142 1.00 92.44 91 ALA A N 1
ATOM 705 C CA . ALA A 1 91 ? 4.484 4.466 -14.432 1.00 92.44 91 ALA A CA 1
ATOM 706 C C . ALA A 1 91 ? 4.239 5.267 -15.720 1.00 92.44 91 ALA A C 1
ATOM 708 O O . ALA A 1 91 ? 3.434 4.855 -16.551 1.00 92.44 91 ALA A O 1
ATOM 709 N N . LEU A 1 92 ? 4.964 6.375 -15.911 1.00 91.75 92 LEU A N 1
ATOM 710 C CA . LEU A 1 92 ? 4.870 7.199 -17.120 1.00 91.75 92 LEU A CA 1
ATOM 711 C C . LEU A 1 92 ? 5.359 6.469 -18.379 1.00 91.75 92 LEU A C 1
ATOM 713 O O . LEU A 1 92 ? 4.790 6.670 -19.447 1.00 91.75 92 LEU A O 1
ATOM 717 N N . ALA A 1 93 ? 6.410 5.654 -18.266 1.00 91.25 93 ALA A N 1
ATOM 718 C CA . ALA A 1 93 ? 7.004 4.957 -19.403 1.00 91.25 93 ALA A CA 1
ATOM 719 C C . ALA A 1 93 ? 6.167 3.756 -19.871 1.00 91.25 93 ALA A C 1
ATOM 721 O O . ALA A 1 93 ? 6.045 3.536 -21.073 1.00 91.25 93 ALA A O 1
ATOM 722 N N . TYR A 1 94 ? 5.594 2.992 -18.937 1.00 92.31 94 TYR A N 1
ATOM 723 C CA . TYR A 1 94 ? 4.947 1.711 -19.244 1.00 92.31 94 TYR A CA 1
ATOM 724 C C . TYR A 1 94 ? 3.417 1.752 -19.178 1.00 92.31 94 TYR A C 1
ATOM 726 O O . TYR A 1 94 ? 2.757 0.925 -19.802 1.00 92.31 94 TYR A O 1
ATOM 734 N N . GLY A 1 95 ? 2.820 2.688 -18.434 1.00 90.25 95 GLY A N 1
ATOM 735 C CA . GLY A 1 95 ? 1.366 2.901 -18.387 1.00 90.25 95 GLY A CA 1
ATOM 736 C C . GLY A 1 95 ? 0.532 1.791 -17.727 1.00 90.25 95 GLY A C 1
ATOM 737 O O . GLY A 1 95 ? -0.613 2.039 -17.361 1.00 90.25 95 GLY A O 1
ATOM 738 N N . SER A 1 96 ? 1.082 0.591 -17.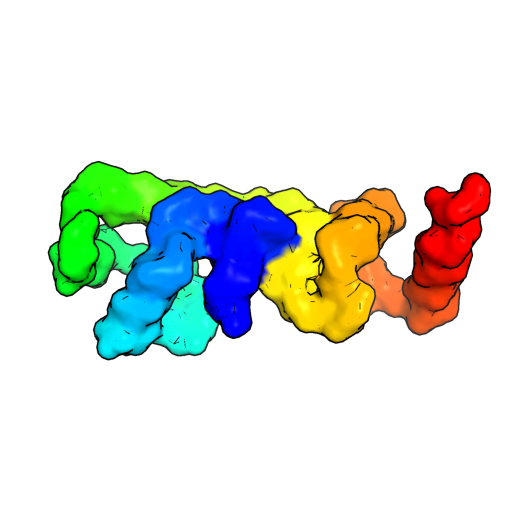517 1.00 92.25 96 SER A N 1
ATOM 739 C CA . SER A 1 96 ? 0.455 -0.506 -16.769 1.00 92.25 96 SER A CA 1
ATOM 740 C C . SER A 1 96 ? 1.500 -1.386 -16.078 1.00 92.25 96 SER A C 1
ATOM 742 O O . SER A 1 96 ? 2.669 -1.407 -16.473 1.00 92.25 96 SER A O 1
ATOM 744 N N . LEU A 1 97 ? 1.073 -2.129 -15.051 1.00 88.88 97 LEU A N 1
ATOM 745 C CA . LEU A 1 97 ? 1.944 -3.087 -14.367 1.00 88.88 97 LEU A CA 1
ATOM 746 C C . LEU A 1 97 ? 2.328 -4.255 -15.288 1.00 88.88 97 LEU A C 1
ATOM 748 O O . LEU A 1 97 ? 3.469 -4.695 -15.244 1.00 88.88 97 LEU A O 1
ATOM 752 N N . ASP A 1 98 ? 1.417 -4.696 -16.158 1.00 90.75 98 ASP A N 1
ATOM 753 C CA . ASP A 1 98 ? 1.674 -5.778 -17.116 1.00 90.75 98 ASP A CA 1
ATOM 754 C C . ASP A 1 98 ? 2.740 -5.382 -18.142 1.00 90.75 98 ASP A C 1
ATOM 756 O O . ASP A 1 98 ? 3.670 -6.144 -18.401 1.00 90.75 98 ASP A O 1
ATOM 760 N N . ALA A 1 99 ? 2.656 -4.162 -18.683 1.00 92.75 99 ALA A N 1
ATOM 761 C CA . ALA A 1 99 ? 3.669 -3.645 -19.600 1.00 92.75 99 ALA A CA 1
ATOM 762 C C . ALA A 1 99 ? 5.036 -3.506 -18.916 1.00 92.75 99 ALA A C 1
ATOM 764 O O . ALA A 1 99 ? 6.057 -3.829 -19.517 1.00 92.75 99 ALA A O 1
ATOM 765 N N . LEU A 1 100 ? 5.058 -3.068 -17.652 1.00 91.06 100 LEU A N 1
ATOM 766 C CA . LEU A 1 100 ? 6.288 -3.005 -16.866 1.00 91.06 100 LEU A CA 1
ATOM 767 C C . LEU A 1 100 ? 6.860 -4.405 -16.591 1.00 91.06 100 LEU A C 1
ATOM 769 O O . LEU A 1 100 ? 8.068 -4.598 -16.676 1.00 91.06 100 LEU A O 1
ATOM 773 N N . ALA A 1 101 ? 6.011 -5.383 -16.273 1.00 89.69 101 ALA A N 1
ATOM 774 C CA . ALA A 1 101 ? 6.423 -6.759 -16.008 1.00 89.69 101 ALA A CA 1
ATOM 775 C C . ALA A 1 101 ? 6.948 -7.477 -17.264 1.00 89.69 101 ALA A C 1
ATOM 777 O O . ALA A 1 101 ? 7.762 -8.391 -17.147 1.00 89.69 101 ALA A O 1
ATOM 778 N N . ALA A 1 102 ? 6.497 -7.063 -18.450 1.00 93.50 102 ALA A N 1
ATOM 779 C CA . ALA A 1 102 ? 6.959 -7.580 -19.735 1.00 93.50 102 ALA A CA 1
ATOM 780 C C . ALA A 1 102 ? 8.247 -6.908 -20.253 1.00 93.50 102 ALA A C 1
ATOM 782 O O . ALA A 1 102 ? 8.808 -7.378 -21.243 1.00 93.50 102 ALA A O 1
ATOM 783 N N . ALA A 1 103 ? 8.705 -5.825 -19.616 1.00 91.06 103 ALA A N 1
ATOM 784 C CA . ALA A 1 103 ? 9.876 -5.070 -20.050 1.00 91.06 103 ALA A CA 1
ATOM 785 C C . ALA A 1 103 ? 11.168 -5.890 -19.937 1.00 91.06 103 ALA A C 1
ATOM 787 O O . ALA A 1 103 ? 11.386 -6.604 -18.953 1.00 91.06 103 ALA A O 1
ATOM 788 N N . THR A 1 104 ? 12.063 -5.754 -20.916 1.00 90.94 104 THR A N 1
ATOM 789 C CA . THR A 1 104 ? 13.365 -6.433 -20.860 1.00 90.94 104 THR A CA 1
ATOM 790 C C . THR A 1 104 ? 14.348 -5.691 -19.946 1.00 90.94 104 THR A C 1
ATOM 792 O O . THR A 1 104 ? 14.203 -4.483 -19.719 1.00 90.94 104 THR A O 1
ATOM 795 N N . PRO A 1 105 ? 15.394 -6.368 -19.431 1.00 86.75 105 PRO A N 1
ATOM 796 C CA . PRO A 1 105 ? 16.448 -5.706 -18.665 1.00 86.75 105 PRO A CA 1
ATOM 797 C C . PRO A 1 105 ? 17.060 -4.501 -19.397 1.00 86.75 105 PRO A C 1
ATOM 799 O O . PRO A 1 105 ? 17.261 -3.454 -18.788 1.00 86.75 105 PRO A O 1
ATOM 802 N N . GLU A 1 106 ? 17.277 -4.601 -20.710 1.00 86.19 106 GLU A N 1
ATOM 803 C CA . GLU A 1 106 ? 17.863 -3.530 -21.525 1.00 86.19 106 GLU A CA 1
ATOM 804 C C . GLU A 1 106 ? 16.938 -2.307 -21.645 1.00 86.19 106 GLU A C 1
ATOM 806 O O . GLU A 1 106 ? 17.405 -1.168 -21.727 1.00 86.19 106 GLU A O 1
ATOM 811 N N . GLU A 1 107 ? 15.620 -2.514 -21.676 1.00 86.56 107 GLU A N 1
ATOM 812 C CA . GLU A 1 107 ? 14.631 -1.429 -21.681 1.00 86.56 107 GLU A CA 1
ATOM 813 C C . GLU A 1 107 ? 14.606 -0.698 -20.335 1.00 86.56 107 GLU A C 1
ATOM 815 O O . GLU A 1 107 ? 14.595 0.537 -20.294 1.00 86.56 107 GLU A O 1
ATOM 820 N N . LEU A 1 108 ? 14.677 -1.457 -19.238 1.00 84.44 108 LEU A N 1
ATOM 821 C CA . LEU A 1 108 ? 14.742 -0.916 -17.882 1.00 84.44 108 LEU A CA 1
ATOM 822 C C . LEU A 1 108 ? 16.054 -0.151 -17.634 1.00 84.44 108 LEU A C 1
ATOM 824 O O . LEU A 1 108 ? 16.032 0.929 -17.038 1.00 84.44 108 LEU A O 1
ATOM 828 N N . GLU A 1 109 ? 17.189 -0.656 -18.128 1.00 82.88 109 GLU A N 1
ATOM 829 C CA . GLU A 1 109 ? 18.493 0.016 -18.036 1.00 82.88 109 GLU A CA 1
ATOM 830 C C . GLU A 1 109 ? 18.500 1.360 -18.771 1.00 82.88 109 GLU A C 1
ATOM 832 O O . GLU A 1 109 ? 18.920 2.371 -18.204 1.00 82.88 109 GLU A O 1
ATOM 837 N N . LYS A 1 110 ? 17.952 1.415 -19.992 1.00 81.81 110 LYS A N 1
ATOM 838 C CA . LYS A 1 110 ? 17.831 2.668 -20.760 1.00 81.81 110 LYS A CA 1
ATOM 839 C C . LYS A 1 110 ? 17.025 3.730 -20.017 1.00 81.81 110 LYS A C 1
ATOM 841 O O . LYS A 1 110 ? 17.363 4.916 -20.069 1.00 81.81 110 LYS A O 1
ATOM 846 N N . LEU A 1 111 ? 15.965 3.317 -19.321 1.00 76.88 111 LEU A N 1
ATOM 847 C CA . LEU A 1 111 ? 15.177 4.217 -18.487 1.00 76.88 111 LEU A CA 1
ATOM 848 C C . LEU A 1 111 ? 15.970 4.669 -17.249 1.00 76.88 111 LEU A C 1
ATOM 850 O O . LEU A 1 111 ? 15.889 5.831 -16.859 1.00 76.88 111 LEU A O 1
ATOM 854 N N . ASN A 1 112 ? 16.787 3.807 -16.644 1.00 69.19 112 ASN A N 1
ATOM 855 C CA . ASN A 1 112 ? 17.617 4.197 -15.503 1.00 69.19 112 ASN A CA 1
ATOM 856 C C . ASN A 1 112 ? 18.736 5.187 -15.897 1.00 69.19 112 ASN A C 1
ATOM 858 O O . ASN A 1 112 ? 18.980 6.163 -15.186 1.00 69.19 112 ASN A O 1
ATOM 862 N N . ASP A 1 113 ? 19.339 5.031 -17.076 1.00 59.91 113 ASP A N 1
ATOM 863 C CA . ASP A 1 113 ? 20.341 5.966 -17.618 1.00 59.91 113 ASP A CA 1
ATOM 864 C C . ASP A 1 113 ? 19.773 7.371 -17.891 1.00 59.91 113 ASP A C 1
ATOM 866 O O . ASP A 1 113 ? 20.468 8.389 -17.777 1.00 59.91 113 ASP A O 1
ATOM 870 N N . TRP A 1 114 ? 18.480 7.471 -18.210 1.00 52.31 114 TRP A N 1
ATOM 871 C CA . TRP A 1 114 ? 17.764 8.751 -18.277 1.00 52.31 114 TRP A CA 1
ATOM 872 C C . TRP A 1 114 ? 17.700 9.453 -16.907 1.00 52.31 114 TRP A C 1
ATOM 874 O O . TRP A 1 114 ? 17.761 10.684 -16.834 1.00 52.31 114 TRP A O 1
ATOM 884 N N . ALA A 1 115 ? 17.642 8.697 -15.806 1.00 49.31 115 ALA A N 1
ATOM 885 C CA . ALA A 1 115 ? 17.640 9.252 -14.453 1.00 49.31 115 ALA A CA 1
ATOM 886 C C . ALA A 1 115 ? 19.004 9.843 -14.040 1.00 49.31 115 ALA A C 1
ATOM 888 O O . ALA A 1 115 ? 19.050 10.735 -13.188 1.00 49.31 115 ALA A O 1
ATOM 889 N N . GLY A 1 116 ? 20.100 9.413 -14.675 1.00 46.12 116 GLY A N 1
ATOM 890 C CA . GLY A 1 116 ? 21.427 10.018 -14.521 1.00 46.12 116 GLY A CA 1
ATOM 891 C C . GLY A 1 116 ? 21.564 11.388 -15.196 1.00 46.12 116 GLY A C 1
ATOM 892 O O . GLY A 1 116 ? 22.255 12.257 -14.672 1.00 46.12 116 GLY A O 1
ATOM 893 N N . ARG A 1 117 ? 20.866 11.612 -16.319 1.00 48.09 117 ARG A N 1
ATOM 894 C CA . ARG A 1 117 ? 20.999 12.831 -17.143 1.00 48.09 117 ARG A CA 1
ATOM 895 C C . ARG A 1 117 ? 20.040 13.967 -16.786 1.00 48.09 117 ARG A C 1
ATOM 897 O O . ARG A 1 117 ? 20.336 15.112 -17.081 1.00 48.09 117 ARG A O 1
ATOM 904 N N . ALA A 1 118 ? 18.930 13.695 -16.102 1.00 44.81 118 ALA A N 1
ATOM 905 C CA . ALA A 1 118 ? 17.984 14.736 -15.673 1.00 44.81 118 ALA A CA 1
ATOM 906 C C . ALA A 1 118 ? 18.436 15.535 -14.422 1.00 44.81 118 ALA A C 1
ATOM 908 O O . ALA A 1 118 ? 17.631 16.257 -13.836 1.00 44.81 118 ALA A O 1
ATOM 909 N N . ARG A 1 119 ? 19.691 15.367 -13.973 1.00 43.59 119 ARG A N 1
ATOM 910 C CA . ARG A 1 119 ? 20.308 16.083 -12.837 1.00 43.59 119 ARG A CA 1
ATOM 911 C C . ARG A 1 119 ? 21.452 17.029 -13.248 1.00 43.59 119 ARG A C 1
ATOM 913 O O . ARG A 1 119 ? 22.220 17.430 -12.378 1.00 43.59 119 ARG A O 1
ATOM 920 N N . SER A 1 120 ? 21.569 17.373 -14.533 1.00 36.50 120 SER A N 1
ATOM 921 C CA . SER A 1 120 ? 22.514 18.384 -15.041 1.00 36.50 120 SER A CA 1
ATOM 922 C C . SER A 1 120 ? 21.799 19.645 -15.494 1.00 36.50 120 SER A C 1
ATOM 924 O O . SER A 1 120 ? 20.835 19.476 -16.276 1.00 36.50 120 SER A O 1
#

Sequence (120 aa):
HIAHFASRNALDIDGLGEKTVIQLVEKGLIADPADLFSLTKEQLLRMERMADKSAENLLAAIERAKQPQLDHLIFALGIRHVGEQTAKRLALAYGSLDALAAATPEELEKLNDWAGRARS